Protein AF-A0A6J7I5D2-F1 (afdb_monomer_lite)

Foldseek 3Di:
DVVVVCCVPPVVVVVCVVPPPDPDPVVPDPPVLVVVLVVLVVVLVVLVVVLVVLVVVCVPPPDDDPVSVVSVVVSVVSVVVSVVSVVVVVVVVVVVVVPPPD

Structure (mmCIF, N/CA/C/O backbone):
data_AF-A0A6J7I5D2-F1
#
_entry.id   AF-A0A6J7I5D2-F1
#
loop_
_atom_site.group_PDB
_atom_site.id
_atom_site.type_symbol
_atom_site.label_atom_id
_atom_site.label_alt_id
_atom_site.label_comp_id
_atom_site.label_asym_id
_atom_site.label_entity_id
_atom_site.label_seq_id
_atom_site.pdbx_PDB_ins_code
_atom_site.Cartn_x
_atom_site.Cartn_y
_atom_site.Cartn_z
_atom_site.occupancy
_atom_site.B_iso_or_equiv
_atom_site.auth_seq_id
_atom_site.auth_comp_id
_atom_site.auth_asym_id
_atom_site.auth_atom_id
_atom_site.pdbx_PDB_model_num
ATOM 1 N N . MET A 1 1 ? 34.434 35.682 -8.350 1.00 58.50 1 MET A N 1
ATOM 2 C CA . MET A 1 1 ? 34.543 34.292 -7.852 1.00 58.50 1 MET A CA 1
ATOM 3 C C . MET A 1 1 ? 33.316 33.440 -8.202 1.00 58.50 1 MET A C 1
ATOM 5 O O . MET A 1 1 ? 33.498 32.353 -8.720 1.00 58.50 1 MET A O 1
ATOM 9 N N . VAL A 1 2 ? 32.080 33.935 -8.033 1.00 53.53 2 VAL A N 1
ATOM 10 C CA . VAL A 1 2 ? 30.838 33.182 -8.348 1.00 53.53 2 VAL A CA 1
ATOM 11 C C . VAL A 1 2 ? 30.694 32.801 -9.833 1.00 53.53 2 VAL A C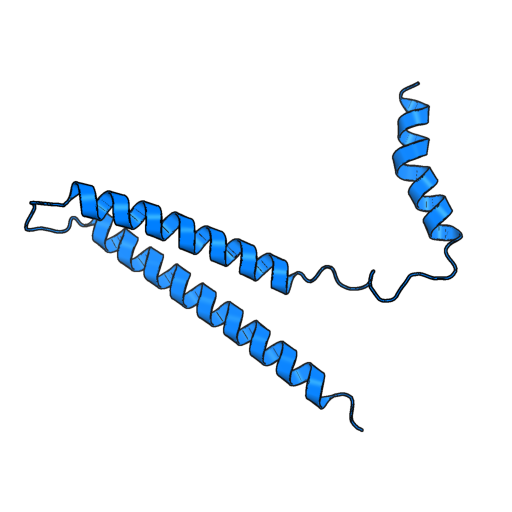 1
ATOM 13 O O . VAL A 1 2 ? 30.239 31.707 -10.144 1.00 53.53 2 VAL A O 1
ATOM 16 N N . ILE A 1 3 ? 31.149 33.656 -10.756 1.00 64.38 3 ILE A N 1
ATOM 17 C CA . ILE A 1 3 ? 31.102 33.368 -12.204 1.00 64.38 3 ILE A CA 1
ATOM 18 C C . ILE A 1 3 ? 32.023 32.189 -12.576 1.00 64.38 3 ILE A C 1
ATOM 20 O O . ILE A 1 3 ? 31.646 31.345 -13.383 1.00 64.38 3 ILE A O 1
ATOM 24 N N . PHE A 1 4 ? 33.188 32.075 -11.929 1.00 60.19 4 PHE A N 1
ATOM 25 C CA . PHE A 1 4 ? 34.110 30.952 -12.137 1.00 60.19 4 PHE A CA 1
ATOM 26 C C . PHE A 1 4 ? 33.553 29.635 -11.579 1.00 60.19 4 PHE A C 1
ATOM 28 O O . PHE A 1 4 ? 33.654 28.617 -12.253 1.00 60.19 4 PHE A O 1
ATOM 35 N N . ALA A 1 5 ? 32.875 29.664 -10.425 1.00 62.09 5 ALA A N 1
ATOM 36 C CA . ALA A 1 5 ? 32.222 28.479 -9.857 1.00 62.09 5 ALA A CA 1
ATOM 37 C C . ALA A 1 5 ? 31.098 27.927 -10.762 1.00 62.09 5 ALA A C 1
ATOM 39 O O . ALA A 1 5 ? 30.870 26.720 -10.816 1.00 62.09 5 ALA A O 1
ATOM 40 N N . GLY A 1 6 ? 30.410 28.801 -11.508 1.00 59.44 6 GLY A N 1
ATOM 41 C CA . GLY A 1 6 ? 29.433 28.391 -12.522 1.00 59.44 6 GLY A CA 1
ATOM 42 C C . GLY A 1 6 ? 30.079 27.724 -13.742 1.00 59.44 6 GLY A C 1
ATOM 43 O O . GLY A 1 6 ? 29.586 26.695 -14.207 1.00 59.44 6 GLY A O 1
ATOM 44 N N . TYR A 1 7 ? 31.204 28.267 -14.222 1.00 68.12 7 TYR A N 1
ATOM 45 C CA . TYR A 1 7 ? 31.975 27.690 -15.332 1.00 68.12 7 TYR A CA 1
ATOM 46 C C . TYR A 1 7 ? 32.557 26.314 -14.963 1.00 68.12 7 TYR A C 1
ATOM 48 O O . TYR A 1 7 ? 32.460 25.360 -15.732 1.00 68.12 7 TYR A O 1
ATOM 56 N N . GLU A 1 8 ? 33.077 26.176 -13.744 1.00 64.75 8 GLU A N 1
ATOM 57 C CA . GLU A 1 8 ? 33.651 24.933 -13.225 1.00 64.75 8 GLU A CA 1
ATOM 58 C C . GLU A 1 8 ? 32.599 23.830 -12.989 1.00 64.75 8 GLU A C 1
ATOM 60 O O . GLU A 1 8 ? 32.878 22.659 -13.225 1.00 64.75 8 GLU A O 1
ATOM 65 N N . ASN A 1 9 ? 31.370 24.169 -12.578 1.00 60.53 9 ASN A N 1
ATOM 66 C CA . ASN A 1 9 ? 30.339 23.160 -12.291 1.00 60.53 9 ASN A CA 1
ATOM 67 C C . ASN A 1 9 ? 29.539 22.736 -13.538 1.00 60.53 9 ASN A C 1
ATOM 69 O O . ASN A 1 9 ? 29.231 21.556 -13.703 1.00 60.53 9 ASN A O 1
ATOM 73 N N . PHE A 1 10 ? 29.224 23.671 -14.442 1.00 60.53 10 PHE A N 1
ATOM 74 C CA . PHE A 1 10 ? 28.341 23.395 -15.583 1.00 60.53 10 PHE A CA 1
ATOM 75 C C . PHE A 1 10 ? 29.074 23.292 -16.920 1.00 60.53 10 PHE A C 1
ATOM 77 O O . PHE A 1 10 ? 28.734 22.425 -17.719 1.00 60.53 10 PHE A O 1
ATOM 84 N N . VAL A 1 11 ? 30.086 24.129 -17.166 1.00 59.59 11 VAL A N 1
ATOM 85 C CA . VAL A 1 11 ? 30.788 24.160 -18.461 1.00 59.59 11 VAL A CA 1
ATOM 86 C C . VAL A 1 11 ? 31.927 23.136 -18.503 1.00 59.59 11 VAL A C 1
ATOM 88 O O . VAL A 1 11 ? 32.024 22.410 -19.484 1.00 59.59 11 VAL A O 1
ATOM 91 N N . SER A 1 12 ? 32.693 22.950 -17.418 1.00 61.28 12 SER A N 1
ATOM 92 C CA . SER A 1 12 ? 33.703 21.871 -17.319 1.00 61.28 12 SER A CA 1
ATOM 93 C C . SER A 1 12 ? 33.082 20.477 -17.488 1.00 61.28 12 SER A C 1
ATOM 95 O O . SER A 1 12 ? 33.601 19.638 -18.220 1.00 61.28 12 SER A O 1
ATOM 97 N N . ARG A 1 13 ? 31.897 20.240 -16.902 1.00 59.00 13 ARG A N 1
ATOM 98 C CA . ARG A 1 13 ? 31.145 18.991 -17.121 1.00 59.00 13 ARG A CA 1
ATOM 99 C C . ARG A 1 13 ? 30.724 18.794 -18.582 1.00 59.00 13 ARG A C 1
ATOM 101 O O . ARG A 1 13 ? 30.613 17.649 -19.009 1.00 59.00 13 ARG A O 1
ATOM 108 N N . ILE A 1 14 ? 30.479 19.871 -19.332 1.00 59.16 14 ILE A N 1
ATOM 109 C CA . ILE A 1 14 ? 30.087 19.823 -20.749 1.00 59.16 14 ILE A CA 1
ATOM 110 C C . ILE A 1 14 ? 31.306 19.614 -21.660 1.00 59.16 14 ILE A C 1
ATOM 112 O O . ILE A 1 14 ? 31.215 18.822 -22.596 1.00 59.16 14 ILE A O 1
ATOM 116 N N . ASP A 1 15 ? 32.448 20.244 -21.374 1.00 59.06 15 ASP A N 1
ATOM 117 C CA . ASP A 1 15 ? 33.683 20.064 -22.156 1.00 59.06 15 ASP A CA 1
ATOM 118 C C . ASP A 1 15 ? 34.253 18.645 -21.976 1.00 59.06 15 ASP A C 1
ATOM 120 O O . ASP A 1 15 ? 34.518 17.948 -22.955 1.00 59.06 15 ASP A O 1
ATOM 124 N N . VAL A 1 16 ? 34.281 18.132 -20.736 1.00 57.97 16 VAL A N 1
ATOM 125 C CA . VAL A 1 16 ? 34.639 16.727 -20.450 1.00 57.97 16 VAL A CA 1
ATOM 126 C C . VAL A 1 16 ? 33.652 15.749 -21.104 1.00 57.97 16 VAL A C 1
ATOM 128 O O . VAL A 1 16 ? 34.045 14.678 -21.562 1.00 57.97 16 VAL A O 1
ATOM 131 N N . ALA A 1 17 ? 32.367 16.109 -21.204 1.00 55.81 17 ALA A N 1
ATOM 132 C CA . ALA A 1 17 ? 31.382 15.297 -21.918 1.00 55.81 17 ALA A CA 1
ATOM 133 C C . ALA A 1 17 ? 31.569 15.330 -23.447 1.00 55.81 17 ALA A C 1
ATOM 135 O O . ALA A 1 17 ? 31.207 14.356 -24.109 1.00 55.81 17 ALA A O 1
ATOM 136 N N . THR A 1 18 ? 32.134 16.410 -23.996 1.00 58.38 18 THR A N 1
ATOM 137 C CA . THR A 1 18 ? 32.374 16.588 -25.438 1.00 58.38 18 THR A CA 1
ATOM 138 C C . THR A 1 18 ? 33.638 15.852 -25.898 1.00 58.38 18 THR A C 1
ATOM 140 O O . THR A 1 18 ? 33.667 15.333 -27.012 1.00 58.38 18 THR A O 1
ATOM 143 N N . GLU A 1 19 ? 34.641 15.708 -25.025 1.00 55.81 19 GLU A N 1
ATOM 144 C CA . GLU A 1 19 ? 35.890 14.976 -25.302 1.00 55.81 19 GLU A CA 1
ATOM 145 C C . GLU A 1 19 ? 35.853 13.491 -24.865 1.00 55.81 19 GLU A C 1
ATOM 147 O O . GLU A 1 19 ? 36.756 12.709 -25.172 1.00 55.81 19 GLU A O 1
ATOM 152 N N . SER A 1 20 ? 34.780 13.045 -24.199 1.00 50.06 20 SER A N 1
ATOM 153 C CA . SER A 1 20 ? 34.610 11.639 -23.803 1.00 50.06 20 SER A CA 1
ATOM 154 C C . SER A 1 20 ? 34.201 10.738 -24.981 1.00 50.06 20 SER A C 1
ATOM 156 O O . SER A 1 20 ? 33.032 10.425 -25.204 1.00 50.06 20 SER A O 1
ATOM 158 N N . LYS A 1 21 ? 35.208 10.258 -25.717 1.00 55.44 21 LYS A N 1
ATOM 159 C CA . LYS A 1 21 ? 35.124 9.189 -26.733 1.00 55.44 21 LYS A CA 1
ATOM 160 C C . LYS A 1 21 ? 34.852 7.787 -26.148 1.00 55.44 21 LYS A C 1
ATOM 162 O O . LYS A 1 21 ? 35.032 6.791 -26.829 1.00 55.44 21 LYS A O 1
ATOM 167 N N . ASP A 1 22 ? 34.383 7.705 -24.912 1.00 58.91 22 ASP A N 1
ATOM 168 C CA . ASP A 1 22 ? 33.899 6.477 -24.289 1.00 58.91 22 ASP A CA 1
ATOM 169 C C . ASP A 1 22 ? 32.836 6.877 -23.272 1.00 58.91 22 ASP A C 1
ATOM 171 O O . ASP A 1 22 ? 33.118 7.096 -22.095 1.00 58.91 22 ASP A O 1
ATOM 175 N N . ARG A 1 23 ? 31.590 7.031 -23.733 1.00 54.59 23 ARG A N 1
ATOM 176 C CA . ARG A 1 23 ? 30.444 6.981 -22.825 1.00 54.59 23 ARG A CA 1
ATOM 177 C C . ARG A 1 23 ? 30.265 5.520 -22.431 1.00 54.59 23 ARG A C 1
ATOM 179 O O . ARG A 1 23 ? 29.871 4.726 -23.285 1.00 54.59 23 ARG A O 1
ATOM 186 N N . PRO A 1 24 ? 30.558 5.133 -21.181 1.00 56.66 24 PRO A N 1
ATOM 187 C CA . PRO A 1 24 ? 30.420 3.746 -20.784 1.00 56.66 24 PRO A CA 1
ATOM 188 C C . PRO A 1 24 ? 28.950 3.326 -20.878 1.00 56.66 24 PRO A C 1
ATOM 190 O O . PRO A 1 24 ? 28.064 4.103 -20.518 1.00 56.66 24 PRO A O 1
ATOM 193 N N . HIS A 1 25 ? 28.680 2.087 -21.287 1.00 55.03 25 HIS A N 1
ATOM 194 C CA . HIS A 1 25 ? 27.307 1.596 -21.482 1.00 55.03 25 HIS A CA 1
ATOM 195 C C . HIS A 1 25 ? 26.422 1.670 -20.212 1.00 55.03 25 HIS A C 1
ATOM 197 O O . HIS A 1 25 ? 25.201 1.653 -20.311 1.00 55.03 25 HIS A O 1
ATOM 203 N N . TRP A 1 26 ? 27.017 1.825 -19.020 1.00 53.91 26 TRP A N 1
ATOM 204 C CA . TRP A 1 26 ? 26.301 1.989 -17.747 1.00 53.91 26 TRP A CA 1
ATOM 205 C C . TRP A 1 26 ? 25.673 3.380 -17.551 1.00 53.91 26 TRP A C 1
ATOM 207 O O . TRP A 1 26 ? 24.914 3.585 -16.607 1.00 53.91 26 TRP A O 1
ATOM 217 N N . MET A 1 27 ? 25.962 4.344 -18.431 1.00 48.28 27 MET A N 1
ATOM 218 C CA . MET A 1 27 ? 25.379 5.693 -18.414 1.00 48.28 27 MET A CA 1
ATOM 219 C C . MET A 1 27 ? 24.135 5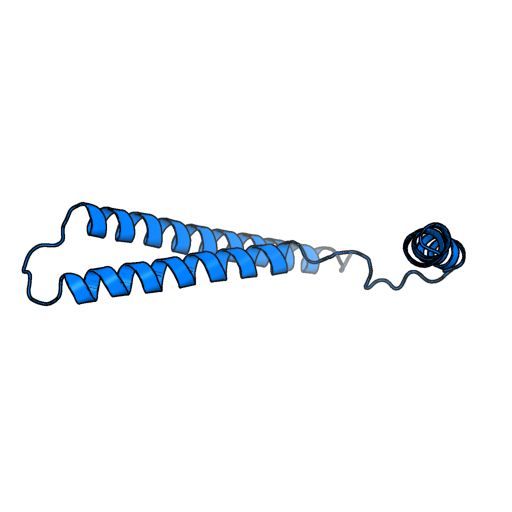.806 -19.314 1.00 48.28 27 MET A C 1
ATOM 221 O O . MET A 1 27 ? 23.792 6.883 -19.796 1.00 48.28 27 MET A O 1
ATOM 225 N N . GLY A 1 28 ? 23.470 4.682 -19.574 1.00 53.62 28 GLY A N 1
ATOM 226 C CA . GLY A 1 28 ? 22.350 4.576 -20.499 1.00 53.62 28 GLY A CA 1
ATOM 227 C C . GLY A 1 28 ? 21.196 3.778 -19.917 1.00 53.62 28 GLY A C 1
ATOM 228 O O . GLY A 1 28 ? 20.816 2.801 -20.527 1.00 53.62 28 GLY A O 1
ATOM 229 N N . THR A 1 29 ? 20.705 4.186 -18.743 1.00 53.34 29 THR A N 1
ATOM 230 C CA . THR A 1 29 ? 19.347 4.005 -18.186 1.00 53.34 29 THR A CA 1
ATOM 231 C C . THR A 1 29 ? 19.493 4.232 -16.689 1.00 53.34 29 THR A C 1
ATOM 233 O O . THR A 1 29 ? 19.882 3.332 -15.949 1.00 53.34 29 THR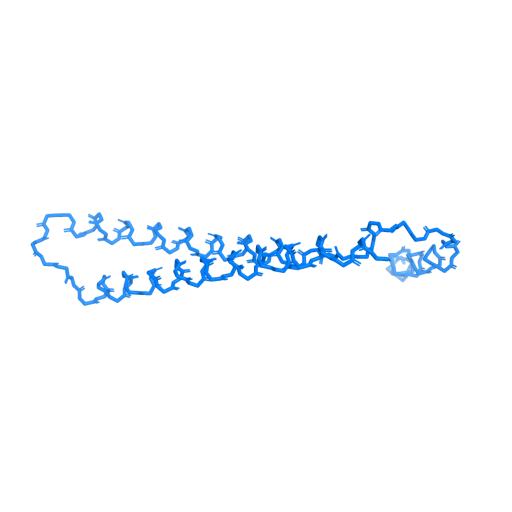 A O 1
ATOM 236 N N . ILE A 1 30 ? 19.199 5.440 -16.202 1.00 53.00 30 ILE A N 1
ATOM 237 C CA . ILE A 1 30 ? 18.757 5.522 -14.808 1.00 53.00 30 ILE A CA 1
ATOM 238 C C . ILE A 1 30 ? 17.540 4.605 -14.768 1.00 53.00 30 ILE A C 1
ATOM 240 O O . ILE A 1 30 ? 16.574 4.864 -15.483 1.00 53.00 30 ILE A O 1
ATOM 244 N N . ASP A 1 31 ? 17.644 3.489 -14.052 1.00 60.97 31 ASP A N 1
ATOM 245 C CA . ASP A 1 31 ? 16.573 2.512 -13.921 1.00 60.97 31 ASP A CA 1
ATOM 246 C C . ASP A 1 31 ? 15.404 3.177 -13.181 1.00 60.97 31 ASP A C 1
ATOM 248 O O . ASP A 1 31 ? 15.267 3.162 -11.953 1.00 60.97 31 ASP A O 1
ATOM 252 N N . PHE A 1 32 ? 14.580 3.873 -13.964 1.00 65.50 32 PHE A N 1
ATOM 253 C CA . PHE A 1 32 ? 13.381 4.538 -13.497 1.00 65.50 32 PHE A CA 1
ATOM 254 C C . PHE A 1 32 ? 12.399 3.515 -12.926 1.00 65.50 32 PHE A C 1
ATOM 256 O O . PHE A 1 32 ? 11.538 3.911 -12.146 1.00 65.50 32 PHE A O 1
ATOM 263 N N . SER A 1 33 ? 12.513 2.232 -13.282 1.00 70.62 33 SER A N 1
ATOM 264 C CA . SER A 1 33 ? 11.695 1.164 -12.717 1.00 70.62 33 SER A CA 1
ATOM 265 C C . SER A 1 33 ? 12.092 0.868 -11.276 1.00 70.62 33 SER A C 1
ATOM 267 O O . SER A 1 33 ? 11.265 1.006 -10.368 1.00 70.62 33 SER A O 1
ATOM 269 N N . GLY A 1 34 ? 13.385 0.648 -11.031 1.00 76.31 34 GLY A N 1
ATOM 270 C CA . GLY A 1 34 ? 13.944 0.507 -9.690 1.00 76.31 34 GLY A CA 1
ATOM 271 C C . GLY A 1 34 ? 13.696 1.726 -8.794 1.00 76.31 34 GLY A C 1
ATOM 272 O O . GLY A 1 34 ? 13.481 1.587 -7.588 1.00 76.31 34 GLY A O 1
ATOM 273 N N . LEU A 1 35 ? 13.667 2.939 -9.355 1.00 83.81 35 LEU A N 1
ATOM 274 C CA . LEU A 1 35 ? 13.285 4.136 -8.597 1.00 83.81 35 LEU A CA 1
ATOM 275 C C . LEU A 1 35 ? 11.784 4.153 -8.253 1.00 83.81 35 LEU A C 1
ATOM 277 O O . LEU A 1 35 ? 11.427 4.440 -7.109 1.00 83.81 35 LEU A O 1
ATOM 281 N N . LYS A 1 36 ? 10.903 3.822 -9.207 1.00 85.38 36 LYS A N 1
ATOM 282 C CA . LYS A 1 36 ? 9.445 3.775 -8.993 1.00 85.38 36 LYS A CA 1
ATOM 283 C C . LYS A 1 36 ? 9.069 2.761 -7.917 1.00 85.38 36 LYS A C 1
ATOM 285 O O . LYS A 1 36 ? 8.292 3.093 -7.025 1.00 85.38 36 LYS A O 1
ATOM 290 N N . ILE A 1 37 ? 9.639 1.555 -7.958 1.00 86.88 37 ILE A N 1
ATOM 291 C CA . ILE A 1 37 ? 9.296 0.503 -6.995 1.00 86.88 37 ILE A CA 1
ATOM 292 C C . ILE A 1 37 ? 9.759 0.851 -5.577 1.00 86.88 37 ILE A C 1
ATOM 294 O O . ILE A 1 37 ? 9.023 0.619 -4.618 1.00 86.88 37 ILE A O 1
ATOM 298 N N . LYS A 1 38 ? 10.923 1.504 -5.434 1.00 90.38 38 LYS A N 1
ATOM 299 C CA . LYS A 1 38 ? 11.405 2.022 -4.144 1.00 90.38 38 LYS A CA 1
ATOM 300 C C . LYS A 1 38 ? 10.455 3.074 -3.571 1.00 90.38 38 LYS A C 1
ATOM 302 O O . LYS A 1 38 ? 10.112 2.994 -2.395 1.00 90.38 38 LYS A O 1
ATOM 307 N N . LEU A 1 39 ? 9.991 4.013 -4.400 1.00 92.19 39 LEU A N 1
ATOM 308 C CA . LEU A 1 39 ? 9.032 5.043 -3.984 1.00 92.19 39 LEU A CA 1
ATOM 309 C C . LEU A 1 39 ? 7.692 4.441 -3.548 1.00 92.19 39 LEU A C 1
ATOM 311 O O . LEU A 1 39 ? 7.182 4.789 -2.484 1.00 92.19 39 LEU A O 1
ATOM 315 N N . ILE A 1 40 ? 7.139 3.510 -4.331 1.00 92.06 40 ILE A N 1
ATOM 316 C CA . ILE A 1 40 ? 5.884 2.827 -3.984 1.00 92.06 40 ILE A CA 1
ATOM 317 C C . ILE A 1 40 ? 6.052 2.033 -2.685 1.00 92.06 40 ILE A C 1
ATOM 319 O O . ILE A 1 40 ? 5.197 2.116 -1.806 1.00 92.06 40 ILE A O 1
ATOM 323 N N . GLY A 1 41 ? 7.174 1.328 -2.524 1.00 93.69 41 GLY A N 1
ATOM 324 C CA . GLY A 1 41 ? 7.501 0.616 -1.290 1.00 93.69 41 GLY A CA 1
ATOM 325 C C . GLY A 1 41 ? 7.523 1.537 -0.068 1.00 93.69 41 GLY A C 1
ATOM 326 O O . GLY A 1 41 ? 6.933 1.204 0.959 1.00 93.69 41 GLY A O 1
ATOM 327 N N . SER A 1 42 ? 8.126 2.727 -0.185 1.00 95.44 42 SER A N 1
ATOM 328 C CA . SER A 1 42 ? 8.108 3.732 0.886 1.00 95.44 42 SER A CA 1
ATOM 329 C C . SER A 1 42 ? 6.692 4.219 1.212 1.00 95.44 42 SER A C 1
ATOM 331 O O . SER A 1 42 ? 6.345 4.308 2.387 1.00 95.44 42 SER A O 1
ATOM 333 N N . LEU A 1 43 ? 5.853 4.485 0.205 1.00 94.44 43 LEU A N 1
ATOM 334 C CA . LEU A 1 43 ? 4.460 4.906 0.416 1.00 94.44 43 LEU A CA 1
ATOM 335 C C . LEU A 1 43 ? 3.633 3.829 1.130 1.00 94.44 43 LEU A C 1
ATOM 337 O O . LEU A 1 43 ? 2.922 4.124 2.094 1.00 94.44 43 LEU A O 1
ATOM 341 N N . VAL A 1 44 ? 3.763 2.571 0.698 1.00 96.50 44 VAL A N 1
ATOM 342 C CA . VAL A 1 44 ? 3.093 1.428 1.332 1.00 96.50 44 VAL A CA 1
ATOM 343 C C . VAL A 1 44 ? 3.540 1.294 2.789 1.00 96.50 44 VAL A C 1
ATOM 345 O O . VAL A 1 44 ? 2.690 1.182 3.674 1.00 96.50 44 VAL A O 1
ATOM 348 N N . ALA A 1 45 ? 4.845 1.385 3.061 1.00 96.31 45 ALA A N 1
ATOM 349 C CA . ALA A 1 45 ? 5.389 1.289 4.414 1.00 96.31 45 ALA A CA 1
ATOM 350 C C . ALA A 1 45 ? 4.869 2.402 5.340 1.00 96.31 45 ALA A C 1
ATOM 352 O O . ALA A 1 45 ? 4.401 2.112 6.440 1.00 96.31 45 ALA A O 1
ATOM 353 N N . ILE A 1 46 ? 4.884 3.660 4.886 1.00 96.69 46 ILE A N 1
ATOM 354 C CA . ILE A 1 46 ? 4.361 4.793 5.665 1.00 96.69 46 ILE A CA 1
ATOM 355 C C . ILE A 1 46 ? 2.877 4.576 5.986 1.00 96.69 46 ILE A C 1
ATOM 357 O O . ILE A 1 46 ? 2.470 4.710 7.140 1.00 96.69 46 ILE A O 1
ATOM 361 N N . SER A 1 47 ? 2.080 4.160 4.997 1.00 96.56 47 SER A N 1
ATOM 362 C CA . SER A 1 47 ? 0.644 3.936 5.200 1.00 96.56 47 SER A CA 1
ATOM 363 C C . SER A 1 47 ? 0.336 2.827 6.218 1.00 96.56 47 SER A C 1
ATOM 365 O O . SER A 1 47 ? -0.643 2.938 6.953 1.00 96.56 47 SER A O 1
ATOM 367 N N . VAL A 1 48 ? 1.173 1.782 6.320 1.00 96.06 48 VAL A N 1
ATOM 368 C CA . VAL A 1 48 ? 0.964 0.698 7.298 1.00 96.06 48 VAL A CA 1
ATOM 369 C C . VAL A 1 48 ? 1.291 1.140 8.724 1.00 96.06 48 VAL A C 1
ATOM 371 O O . VAL A 1 48 ? 0.586 0.757 9.652 1.00 96.06 48 VAL A O 1
ATOM 374 N N . ILE A 1 49 ? 2.323 1.975 8.905 1.00 96.06 49 ILE A N 1
ATOM 375 C CA . ILE A 1 49 ? 2.678 2.557 10.212 1.00 96.06 49 ILE A CA 1
ATOM 376 C C . ILE A 1 49 ? 1.517 3.411 10.720 1.00 96.06 49 ILE A C 1
ATOM 378 O O . ILE A 1 49 ? 1.108 3.322 11.877 1.00 96.06 49 ILE A O 1
ATOM 382 N N . GLU A 1 50 ? 0.962 4.216 9.823 1.00 94.44 50 GLU A N 1
ATOM 383 C CA . GLU A 1 50 ? -0.211 5.033 10.076 1.00 94.44 50 GLU A CA 1
ATOM 384 C C . GLU A 1 50 ? -1.433 4.198 10.472 1.00 94.44 50 GLU A C 1
ATOM 386 O O . GLU A 1 50 ? -2.115 4.534 11.441 1.00 94.44 50 GLU A O 1
ATOM 391 N N . LEU A 1 51 ? -1.688 3.100 9.761 1.00 94.25 51 LEU A N 1
ATOM 392 C CA . LEU A 1 51 ? -2.793 2.195 10.054 1.00 94.25 51 LEU A CA 1
ATOM 393 C C . LEU A 1 51 ? -2.615 1.481 11.401 1.00 94.25 51 LEU A C 1
ATOM 395 O O . LEU A 1 51 ? -3.570 1.344 12.162 1.00 94.25 51 LEU A O 1
ATOM 399 N N . LEU A 1 52 ? -1.389 1.058 11.721 1.00 93.81 52 LEU A N 1
ATOM 400 C CA . LEU A 1 52 ? -1.067 0.434 13.002 1.00 93.81 52 LEU A CA 1
ATOM 401 C C . LEU A 1 52 ? -1.312 1.395 14.169 1.00 93.81 52 LEU A C 1
ATOM 403 O O . LEU A 1 52 ? -1.835 0.979 15.200 1.00 93.81 52 LEU A O 1
ATOM 407 N N . LYS A 1 53 ? -0.982 2.681 13.995 1.00 92.12 53 LYS A N 1
ATOM 408 C CA . LYS A 1 53 ? -1.276 3.716 14.991 1.00 92.12 53 LYS A CA 1
ATOM 409 C C . LYS A 1 53 ? -2.776 3.788 15.298 1.00 92.12 53 LYS A C 1
ATOM 411 O O . LYS A 1 53 ? -3.136 3.778 16.470 1.00 92.12 53 LYS A O 1
ATOM 416 N N . ASP A 1 54 ? -3.631 3.786 14.276 1.00 91.19 54 ASP A N 1
ATOM 417 C CA . ASP A 1 54 ? -5.088 3.793 14.480 1.00 91.19 54 ASP A CA 1
ATOM 418 C C . ASP A 1 54 ? -5.575 2.538 15.201 1.00 91.19 54 ASP A C 1
ATOM 420 O O . ASP A 1 54 ? -6.457 2.618 16.049 1.00 91.19 54 ASP A O 1
ATOM 424 N N . PHE A 1 55 ? -5.009 1.371 14.884 1.00 90.38 55 PHE A N 1
ATOM 425 C CA . PHE A 1 55 ? -5.369 0.128 15.569 1.00 90.38 55 PHE A CA 1
ATOM 426 C C . PHE A 1 55 ? -4.986 0.141 17.048 1.00 90.38 55 PHE A C 1
ATOM 428 O O . PHE A 1 55 ? -5.741 -0.362 17.876 1.00 90.38 55 PHE A O 1
ATOM 435 N N . ILE A 1 56 ? -3.837 0.727 17.386 1.00 89.75 56 ILE A N 1
ATOM 436 C CA . ILE A 1 56 ? -3.422 0.904 18.780 1.00 89.75 56 ILE A CA 1
ATOM 437 C C . ILE A 1 56 ? -4.374 1.866 19.500 1.00 89.75 56 ILE A C 1
ATOM 439 O O . ILE A 1 56 ? -4.751 1.600 20.636 1.00 89.75 56 ILE A O 1
ATOM 443 N N . GLU A 1 57 ? -4.799 2.950 18.849 1.00 87.19 57 GLU A N 1
ATOM 444 C CA . GLU A 1 57 ? -5.742 3.922 19.422 1.00 87.19 57 GLU A CA 1
ATOM 445 C C . GLU A 1 57 ? -7.155 3.344 19.609 1.00 87.19 57 GLU A C 1
ATOM 447 O O . GLU A 1 57 ? -7.846 3.670 20.573 1.00 87.19 57 GLU A O 1
ATOM 452 N N . LEU A 1 58 ? -7.561 2.425 18.732 1.00 87.06 58 LEU A N 1
ATOM 453 C CA . LEU A 1 58 ? -8.806 1.661 18.848 1.00 87.06 58 LEU A CA 1
ATOM 454 C C . LEU A 1 58 ? -8.721 0.494 19.843 1.00 87.06 58 LEU A C 1
ATOM 456 O O . LEU A 1 58 ? -9.736 -0.156 20.097 1.00 87.06 58 LEU A O 1
ATOM 460 N N . SER A 1 59 ? -7.544 0.198 20.399 1.00 80.94 59 SER A N 1
ATOM 461 C CA . SER A 1 59 ? -7.359 -0.905 21.343 1.00 80.94 59 SER A CA 1
ATOM 462 C C . SER A 1 59 ? -8.267 -0.724 22.565 1.00 80.94 59 SER A C 1
ATOM 464 O O . SER A 1 59 ? -8.134 0.237 23.321 1.00 80.94 59 SER A O 1
ATOM 466 N N . GLY A 1 60 ? -9.211 -1.651 22.748 1.00 74.19 60 GLY A N 1
ATOM 467 C CA . GLY A 1 60 ? -10.230 -1.594 23.803 1.00 74.19 60 GLY A CA 1
ATOM 468 C C . GLY A 1 60 ? -11.593 -1.042 23.365 1.00 74.19 60 GLY A C 1
ATOM 469 O O . GLY A 1 60 ? -12.490 -0.946 24.199 1.00 74.19 60 GLY A O 1
ATOM 470 N N . GLN A 1 61 ? -11.774 -0.706 22.083 1.00 79.00 61 GLN A N 1
ATOM 471 C CA . GLN A 1 61 ? -13.074 -0.375 21.497 1.00 79.00 61 GLN A CA 1
ATOM 472 C C . GLN A 1 61 ? -13.574 -1.516 20.602 1.00 79.00 61 GLN A C 1
ATOM 474 O O . GLN A 1 61 ? -12.874 -1.958 19.694 1.00 79.00 61 GLN A O 1
ATOM 479 N N . ASP A 1 62 ? -14.829 -1.932 20.786 1.00 75.00 62 ASP A N 1
ATOM 480 C CA . ASP A 1 62 ? -15.464 -2.974 19.959 1.00 75.00 62 ASP A CA 1
ATOM 481 C C . ASP A 1 62 ? -15.903 -2.470 18.569 1.00 75.00 62 ASP A C 1
ATOM 483 O O . ASP A 1 62 ? -16.485 -3.217 17.778 1.00 75.00 62 ASP A O 1
ATOM 487 N N . HIS A 1 63 ? -15.654 -1.196 18.241 1.00 77.25 63 HIS A N 1
ATOM 488 C CA . HIS A 1 63 ? -16.100 -0.600 16.986 1.00 77.25 63 HIS A CA 1
ATOM 489 C C . HIS A 1 63 ? -14.973 0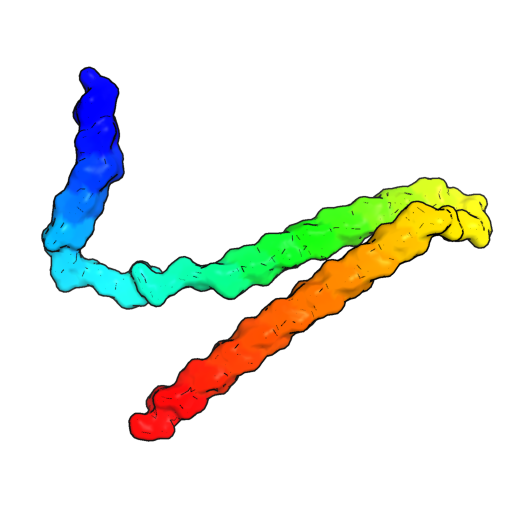.085 16.216 1.00 77.25 63 HIS A C 1
ATOM 491 O O . HIS A 1 63 ? -14.353 1.033 16.686 1.00 77.25 63 HIS A O 1
ATOM 497 N N . VAL A 1 64 ? -14.772 -0.341 14.967 1.00 83.19 64 VAL A N 1
ATOM 498 C CA . VAL A 1 64 ? -13.870 0.333 14.028 1.00 83.19 64 VAL A CA 1
ATOM 499 C C . VAL A 1 64 ? -14.608 1.508 13.387 1.00 83.19 64 VAL A C 1
ATOM 501 O O . VAL A 1 64 ? -15.583 1.317 12.649 1.00 83.19 64 VAL A O 1
ATOM 504 N N . GLY A 1 65 ? -14.134 2.725 13.650 1.00 86.00 65 GLY A N 1
ATOM 505 C CA . GLY A 1 65 ? -14.678 3.949 13.063 1.00 86.00 65 GLY A CA 1
ATOM 506 C C . GLY A 1 65 ? -14.570 3.988 11.532 1.00 86.00 65 GLY A C 1
ATOM 507 O O . GLY A 1 65 ? -13.749 3.305 10.915 1.00 86.00 65 GLY A O 1
ATOM 508 N N . GLY A 1 66 ? -15.398 4.821 10.893 1.00 87.25 66 GLY A N 1
ATOM 509 C CA . GLY A 1 66 ? -15.402 4.976 9.431 1.00 87.25 66 GLY A CA 1
ATOM 510 C C . GLY A 1 66 ? -14.048 5.418 8.857 1.00 87.25 66 GLY A C 1
ATOM 511 O O . GLY A 1 66 ? -13.654 4.934 7.799 1.00 87.25 66 GLY A O 1
ATOM 512 N N . GLY A 1 67 ? -13.309 6.269 9.578 1.00 87.69 67 GLY A N 1
ATOM 513 C CA . GLY A 1 67 ? -11.974 6.726 9.173 1.00 87.69 67 GLY A CA 1
ATOM 514 C C . GLY A 1 67 ? -10.969 5.580 9.042 1.00 87.69 67 GLY A C 1
ATOM 515 O O . GLY A 1 67 ? -10.334 5.434 7.999 1.00 87.69 67 GLY A O 1
ATOM 516 N N . THR A 1 68 ? -10.892 4.703 10.045 1.00 91.12 68 THR A N 1
ATOM 517 C CA . THR A 1 68 ? -10.003 3.534 10.013 1.00 91.12 68 THR A CA 1
ATOM 518 C C . THR A 1 68 ? -10.402 2.560 8.907 1.00 91.12 68 THR A C 1
ATOM 520 O O . THR A 1 68 ? -9.532 2.085 8.185 1.00 91.12 68 THR A O 1
ATOM 523 N N . LYS A 1 69 ? -11.705 2.326 8.678 1.00 92.19 69 LYS A N 1
ATOM 524 C CA . LYS A 1 69 ? -12.171 1.500 7.544 1.00 92.19 69 LYS A CA 1
ATOM 525 C C . LYS A 1 69 ? -11.671 2.044 6.202 1.00 92.19 69 LYS A C 1
ATOM 527 O O . LYS A 1 69 ? -11.150 1.281 5.394 1.00 92.19 69 LYS A O 1
ATOM 532 N N . TRP A 1 70 ? -11.774 3.354 5.980 1.00 94.19 70 TRP A N 1
ATOM 533 C CA . TRP A 1 70 ? -11.265 3.987 4.760 1.00 94.19 70 TRP A CA 1
ATOM 534 C C . TRP A 1 70 ? -9.746 3.895 4.631 1.00 94.19 70 TRP A C 1
ATOM 536 O O . TRP A 1 70 ? -9.249 3.626 3.539 1.00 94.19 70 TRP A O 1
ATOM 546 N N . ARG A 1 71 ? -9.001 4.045 5.730 1.00 94.00 71 ARG A N 1
ATOM 547 C CA . ARG A 1 71 ? -7.542 3.866 5.714 1.00 94.00 71 ARG A CA 1
ATOM 548 C C . ARG A 1 71 ? -7.140 2.431 5.383 1.00 94.00 71 ARG A C 1
ATOM 550 O O . ARG A 1 71 ? -6.210 2.254 4.603 1.00 94.00 71 ARG A O 1
ATOM 557 N N . ILE A 1 72 ? -7.873 1.421 5.866 1.00 95.25 72 ILE A N 1
ATOM 558 C CA . ILE A 1 72 ? -7.676 0.018 5.452 1.00 95.25 72 ILE A CA 1
ATOM 559 C C . ILE A 1 72 ? -7.885 -0.120 3.937 1.00 95.25 72 ILE A C 1
ATOM 561 O O . ILE A 1 72 ? -7.036 -0.682 3.250 1.00 95.25 72 ILE A O 1
ATOM 565 N N . VAL A 1 73 ? -8.983 0.421 3.397 1.00 96.81 73 VAL A N 1
ATOM 566 C CA . VAL A 1 73 ? -9.289 0.354 1.953 1.00 96.81 73 VAL A CA 1
ATOM 567 C C . VAL A 1 73 ? -8.202 1.029 1.110 1.00 96.81 73 VAL A C 1
ATOM 569 O O . VAL A 1 73 ? -7.751 0.471 0.106 1.00 96.81 73 VAL A O 1
ATOM 572 N N . ILE A 1 74 ? -7.738 2.209 1.523 1.00 95.88 74 ILE A N 1
ATOM 573 C CA . ILE A 1 74 ? -6.659 2.932 0.838 1.00 95.88 74 ILE A CA 1
ATOM 574 C C . ILE A 1 74 ? -5.349 2.140 0.915 1.00 95.88 74 ILE A C 1
ATOM 576 O O . ILE A 1 74 ? -4.674 1.983 -0.101 1.00 95.88 74 ILE A O 1
ATOM 580 N N . HIS A 1 75 ? -5.013 1.578 2.079 1.00 96.62 75 HIS A N 1
ATOM 581 C CA . HIS A 1 75 ? -3.815 0.759 2.241 1.00 96.62 75 HIS A CA 1
ATOM 582 C C . HIS A 1 75 ? -3.836 -0.465 1.316 1.00 96.62 75 HIS A C 1
ATOM 584 O O . HIS A 1 75 ? -2.867 -0.717 0.601 1.00 96.62 75 HIS A O 1
ATOM 590 N N . LEU A 1 76 ? -4.966 -1.176 1.244 1.00 97.38 76 LEU A N 1
ATOM 591 C CA . LEU A 1 76 ? -5.143 -2.288 0.307 1.00 97.38 76 LEU A CA 1
ATOM 592 C C . LEU A 1 76 ? -4.984 -1.842 -1.154 1.00 97.38 76 LEU A C 1
ATOM 594 O O . LEU A 1 76 ? -4.370 -2.553 -1.946 1.00 97.38 76 LEU A O 1
ATOM 598 N N . THR A 1 77 ? -5.469 -0.647 -1.504 1.00 96.81 77 THR A N 1
ATOM 599 C CA . THR A 1 77 ? -5.283 -0.064 -2.843 1.00 96.81 77 THR A CA 1
ATOM 600 C C . THR A 1 77 ? -3.802 0.198 -3.146 1.00 96.81 77 THR A C 1
ATOM 602 O O . THR A 1 77 ? -3.340 -0.102 -4.250 1.00 96.81 77 THR A O 1
ATOM 605 N N . PHE A 1 78 ? -3.027 0.698 -2.177 1.00 95.44 78 PHE A N 1
ATOM 606 C CA . PHE A 1 78 ? -1.580 0.888 -2.332 1.00 95.44 78 PHE A CA 1
ATOM 607 C C . PHE A 1 78 ? -0.824 -0.434 -2.467 1.00 95.44 78 PHE A C 1
ATOM 609 O O . PHE A 1 78 ? 0.030 -0.549 -3.345 1.00 95.44 78 PHE A O 1
ATOM 616 N N . VAL A 1 79 ? -1.164 -1.446 -1.664 1.00 95.56 79 VAL A N 1
ATOM 617 C CA . VAL A 1 79 ? -0.567 -2.787 -1.767 1.00 95.56 79 VAL A CA 1
ATOM 618 C C . VAL A 1 79 ? -0.855 -3.400 -3.138 1.00 95.56 79 VAL A C 1
ATOM 620 O O . VAL A 1 79 ? 0.072 -3.833 -3.820 1.00 95.56 79 VAL A O 1
ATOM 623 N N . ALA A 1 80 ? -2.115 -3.378 -3.583 1.00 96.62 80 ALA A N 1
ATOM 624 C CA . ALA A 1 80 ? -2.501 -3.883 -4.899 1.00 96.62 80 ALA A CA 1
ATOM 625 C C . ALA A 1 80 ? -1.765 -3.150 -6.031 1.00 96.62 80 ALA A C 1
ATOM 627 O O . ALA A 1 80 ? -1.233 -3.788 -6.936 1.00 96.62 80 ALA A O 1
ATOM 628 N N . SER A 1 81 ? -1.664 -1.820 -5.947 1.00 92.81 81 SER A N 1
ATOM 629 C CA . SER A 1 81 ? -0.911 -1.016 -6.917 1.00 92.81 81 SER A CA 1
ATOM 630 C C . SER A 1 81 ? 0.569 -1.406 -6.944 1.00 92.81 81 SER A C 1
ATOM 632 O O . SER A 1 81 ? 1.132 -1.582 -8.020 1.00 92.81 81 SER A O 1
ATOM 634 N N . GLY A 1 82 ? 1.195 -1.609 -5.780 1.00 91.31 82 GLY A N 1
ATOM 635 C CA . GLY A 1 82 ? 2.586 -2.055 -5.684 1.00 91.31 82 GLY A CA 1
ATOM 636 C C . GLY A 1 82 ? 2.824 -3.431 -6.301 1.00 91.31 82 GLY A C 1
ATOM 637 O O . GLY A 1 82 ? 3.793 -3.608 -7.036 1.00 91.31 82 GLY A O 1
ATOM 638 N N . VAL A 1 83 ? 1.909 -4.379 -6.083 1.00 92.94 83 VAL A N 1
ATOM 639 C CA . VAL A 1 83 ? 1.968 -5.706 -6.717 1.00 92.94 83 VAL A CA 1
ATOM 640 C C . VAL A 1 83 ? 1.840 -5.592 -8.234 1.00 92.94 83 VAL A C 1
ATOM 642 O O . VAL A 1 83 ? 2.632 -6.193 -8.953 1.00 92.94 83 VAL A O 1
ATOM 645 N N . LEU A 1 84 ? 0.894 -4.794 -8.739 1.00 92.75 84 LEU A N 1
ATOM 646 C CA . LEU A 1 84 ? 0.745 -4.566 -10.179 1.00 92.75 84 LEU A CA 1
ATOM 647 C C . LEU A 1 84 ? 2.006 -3.947 -10.791 1.00 92.75 84 LEU A C 1
ATOM 649 O O . LEU A 1 84 ? 2.426 -4.370 -11.865 1.00 92.75 84 LEU A O 1
ATOM 653 N N . PHE A 1 85 ? 2.637 -2.991 -10.105 1.00 89.19 85 PHE A N 1
ATOM 654 C CA . PHE A 1 85 ? 3.907 -2.413 -10.544 1.00 89.19 85 PHE A CA 1
ATOM 655 C C . PHE A 1 85 ? 5.032 -3.448 -10.594 1.00 89.19 85 PHE A C 1
ATOM 657 O O . PHE A 1 85 ? 5.709 -3.539 -11.613 1.00 89.19 85 PHE A O 1
ATOM 664 N N . ALA A 1 86 ? 5.184 -4.267 -9.552 1.00 87.81 86 ALA A N 1
ATOM 665 C CA . ALA A 1 86 ? 6.174 -5.342 -9.533 1.00 87.81 86 ALA A CA 1
ATOM 666 C C . ALA A 1 86 ? 5.926 -6.382 -10.641 1.00 87.81 86 ALA A C 1
ATOM 668 O O . ALA A 1 86 ? 6.866 -6.871 -11.259 1.00 87.81 86 ALA A O 1
ATOM 669 N N . LEU A 1 87 ? 4.658 -6.697 -10.931 1.00 89.94 87 LEU A N 1
ATOM 670 C CA . LEU A 1 87 ? 4.289 -7.595 -12.026 1.00 89.94 87 LEU A CA 1
ATOM 671 C C . LEU A 1 87 ? 4.606 -6.997 -13.399 1.00 89.94 87 LEU A C 1
ATOM 673 O O . LEU A 1 87 ? 5.100 -7.716 -14.262 1.00 89.94 87 LEU A O 1
ATOM 677 N N . MET A 1 88 ? 4.328 -5.706 -13.615 1.00 88.50 88 MET A N 1
ATOM 678 C CA . MET A 1 88 ? 4.682 -5.025 -14.865 1.00 88.50 88 MET A CA 1
ATOM 679 C C . MET A 1 88 ? 6.190 -5.067 -15.108 1.00 88.50 88 MET A C 1
ATOM 681 O O . MET A 1 88 ? 6.607 -5.373 -16.223 1.00 88.50 88 MET A O 1
ATOM 685 N N . ASP A 1 89 ? 6.975 -4.818 -14.061 1.00 84.38 89 ASP A N 1
ATOM 686 C CA . ASP A 1 89 ? 8.436 -4.848 -14.118 1.00 84.38 89 ASP A CA 1
ATOM 687 C C . ASP A 1 89 ? 8.953 -6.255 -14.448 1.00 84.38 89 ASP A C 1
ATOM 689 O O . ASP A 1 89 ? 9.678 -6.457 -15.416 1.00 84.38 89 ASP A O 1
ATOM 693 N N . TRP A 1 90 ? 8.446 -7.272 -13.744 1.00 84.19 90 TRP A N 1
ATOM 694 C CA . TRP A 1 90 ? 8.797 -8.671 -13.996 1.00 84.19 90 TRP A CA 1
ATOM 695 C C . TRP A 1 90 ? 8.441 -9.143 -15.417 1.00 84.19 90 TRP A C 1
ATOM 697 O O . TRP A 1 90 ? 9.173 -9.921 -16.035 1.00 84.19 90 TRP A O 1
ATOM 707 N N . ILE A 1 91 ? 7.305 -8.686 -15.956 1.00 88.06 91 ILE A N 1
ATOM 708 C CA . ILE A 1 91 ? 6.896 -8.998 -17.331 1.00 88.06 91 ILE A CA 1
ATOM 709 C C . ILE A 1 91 ? 7.807 -8.295 -18.346 1.00 88.06 91 ILE A C 1
ATOM 711 O O . ILE A 1 91 ? 8.122 -8.901 -19.373 1.00 88.06 91 ILE A O 1
ATOM 715 N N . ALA A 1 92 ? 8.206 -7.046 -18.091 1.00 83.81 92 ALA A N 1
ATOM 716 C CA . ALA A 1 92 ? 9.135 -6.308 -18.944 1.00 83.81 92 ALA A CA 1
ATOM 717 C C . ALA A 1 92 ? 10.508 -7.000 -19.002 1.00 83.81 92 ALA A C 1
ATOM 719 O O . ALA A 1 92 ? 10.951 -7.337 -20.101 1.00 83.81 92 ALA A O 1
ATOM 720 N N . ASP A 1 93 ? 11.086 -7.359 -17.853 1.00 80.69 93 ASP A N 1
ATOM 721 C CA . ASP A 1 93 ? 12.363 -8.087 -17.771 1.00 80.69 93 ASP A CA 1
ATOM 722 C C . ASP A 1 93 ? 12.330 -9.412 -18.549 1.00 80.69 93 ASP A C 1
ATOM 724 O O . ASP A 1 93 ? 13.255 -9.769 -19.284 1.00 80.69 93 ASP A O 1
ATOM 728 N N . LYS A 1 94 ? 11.220 -10.158 -18.450 1.00 75.00 94 LYS A N 1
ATOM 729 C CA . LYS A 1 94 ? 11.060 -11.435 -19.164 1.00 75.00 94 LYS A CA 1
ATOM 730 C C . LYS A 1 94 ? 10.966 -11.267 -20.688 1.00 75.00 94 LYS A C 1
ATOM 732 O O . LYS A 1 94 ? 11.272 -12.213 -21.425 1.00 75.00 94 LYS A O 1
ATOM 737 N N . ARG A 1 95 ? 10.515 -10.105 -21.175 1.00 71.19 95 ARG A N 1
ATOM 738 C CA . ARG A 1 95 ? 10.453 -9.794 -22.614 1.00 71.19 95 ARG A CA 1
ATOM 739 C C . ARG A 1 95 ? 11.828 -9.463 -23.182 1.00 71.19 95 ARG A C 1
ATOM 741 O O . ARG A 1 95 ? 12.108 -9.892 -24.298 1.00 71.19 95 ARG A O 1
ATOM 748 N N . GLU A 1 96 ? 12.685 -8.782 -22.427 1.00 60.50 96 GLU A N 1
ATOM 749 C CA . GLU A 1 96 ? 14.049 -8.471 -22.876 1.00 60.50 96 GLU A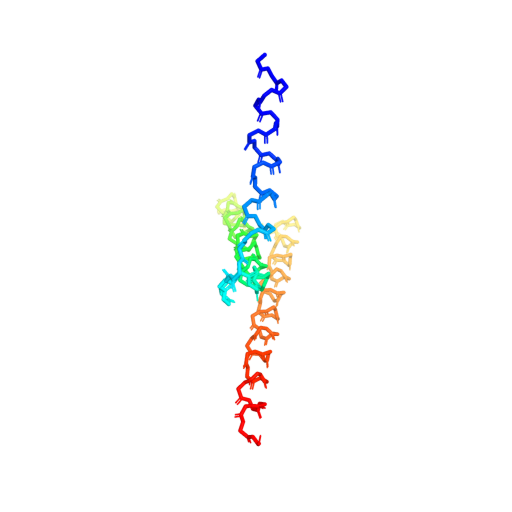 CA 1
ATOM 750 C C . GLU A 1 96 ? 14.896 -9.740 -23.076 1.00 60.50 96 GLU A C 1
ATOM 752 O O . GLU A 1 96 ? 15.623 -9.846 -24.061 1.00 60.50 96 GLU A O 1
ATOM 757 N N . PHE A 1 97 ? 14.708 -10.767 -22.239 1.00 55.38 97 PHE A N 1
ATOM 758 C CA . PHE A 1 97 ? 15.420 -12.049 -22.359 1.00 55.38 97 PHE A CA 1
ATOM 759 C C . PHE A 1 97 ? 15.086 -12.879 -23.615 1.00 55.38 97 PHE A C 1
ATOM 761 O O . PHE A 1 97 ? 15.870 -13.749 -23.989 1.00 55.38 97 PHE A O 1
ATOM 768 N N . HIS A 1 98 ? 13.945 -12.646 -24.274 1.00 53.47 98 HIS A N 1
ATOM 769 C CA . HIS A 1 98 ? 13.550 -13.393 -25.481 1.00 53.47 98 HIS A CA 1
ATOM 770 C C . HIS A 1 98 ? 13.976 -12.716 -26.798 1.00 53.47 98 HIS A C 1
ATOM 772 O O . HIS A 1 98 ? 13.808 -13.317 -27.857 1.00 53.47 98 HIS A O 1
ATOM 778 N N . GLY A 1 99 ? 14.518 -11.492 -26.763 1.00 53.00 99 GLY A N 1
ATOM 779 C CA . GLY A 1 99 ? 14.900 -10.731 -27.963 1.00 53.00 99 GLY A CA 1
ATOM 780 C C . GLY A 1 99 ? 16.345 -10.924 -28.444 1.00 53.00 99 GLY A C 1
ATOM 781 O O . GLY A 1 99 ? 16.671 -10.495 -29.545 1.00 53.00 99 GLY A O 1
ATOM 782 N N . THR A 1 100 ? 17.213 -11.555 -27.649 1.00 54.03 100 THR A N 1
ATOM 783 C CA . THR A 1 100 ? 18.673 -11.631 -27.888 1.00 54.03 100 THR A CA 1
ATOM 784 C C . THR A 1 100 ? 19.177 -12.983 -28.399 1.00 54.03 100 THR A C 1
ATOM 786 O O . THR A 1 100 ? 20.383 -13.194 -28.508 1.00 54.03 100 THR A O 1
ATOM 789 N N . HIS A 1 101 ? 18.273 -13.886 -28.778 1.00 47.81 101 HIS A N 1
ATOM 790 C CA . HIS A 1 101 ? 18.609 -15.129 -29.476 1.00 47.81 101 HIS A CA 1
ATOM 791 C C . HIS A 1 101 ? 17.795 -15.259 -30.769 1.00 47.81 101 HIS A C 1
ATOM 793 O O . HIS A 1 101 ? 16.866 -16.060 -30.868 1.00 47.81 101 HIS A O 1
ATOM 799 N N . SER A 1 102 ? 18.133 -14.450 -31.770 1.00 42.06 102 SER A N 1
ATOM 800 C CA . SER A 1 102 ? 17.875 -14.718 -33.191 1.00 42.06 102 SER A CA 1
ATOM 801 C C . SER A 1 102 ? 18.966 -14.068 -34.024 1.00 42.06 102 SER A C 1
ATOM 803 O O . SER A 1 102 ? 19.293 -12.898 -33.729 1.00 42.06 102 SER A O 1
#

Sequence (102 aa):
MVIFAGYENFVSRIDVATESKDRPHWMGTI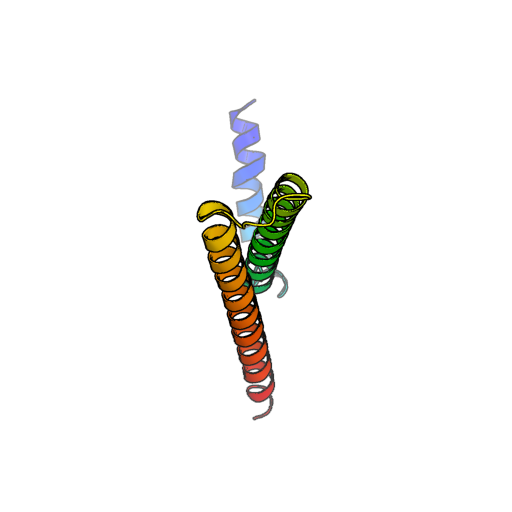DFSGLKIKLIGSLVAISVIELLKDFIELSGQDHVGGGTKWRIVIHLTFVASGVLFALMDWIADKREFHGTHS

Organism: NCBI:txid449393

InterPro domains:
  IPR005134 Uncharacterised protein family UPF0114 [PF03350] (1-55)
  IPR020761 Uncharacterised protein family UPF0114, bacteria [MF_00143] (1-98)
  IPR020761 Uncharacterised protein family UPF0114, bacteria [PTHR38596] (1-95)

Secondary structure (DSSP, 8-state):
-HHHHHIIIIIHHHHHHHH-S---GGGS---HHHHHHHHHHHHHHHHHHHHHHHHHHTTT-S---HHHHHHHHHHHHHHHHHHHHHHHHHHHHHHHTTSS--

pLDDT: mean 76.9, std 16.88, range [42.06, 97.38]

Radius of gyration: 23.79 Å; chains: 1; bounding box: 52×49×57 Å